Protein AF-A0ABD0YC63-F1 (afdb_monomer)

Radius of gyration: 23.42 Å; Cα contacts (8 Å, |Δi|>4): 142; chains: 1; bounding box: 57×39×60 Å

Mean predicted aligned error: 8.05 Å

Structure (mmCIF, N/CA/C/O backbone):
data_AF-A0ABD0YC63-F1
#
_entry.id   AF-A0ABD0YC63-F1
#
loop_
_atom_site.group_PDB
_atom_site.id
_atom_site.type_symbol
_atom_site.label_atom_id
_atom_site.label_alt_id
_atom_site.label_comp_id
_atom_site.label_asym_id
_atom_site.label_entity_id
_atom_site.label_seq_id
_atom_site.pdbx_PDB_ins_code
_atom_site.Cartn_x
_atom_site.Cartn_y
_atom_site.Cartn_z
_atom_site.occupancy
_atom_site.B_iso_or_equiv
_atom_site.auth_seq_id
_atom_site.auth_comp_id
_atom_site.auth_asym_id
_atom_site.auth_atom_id
_atom_site.pdbx_PDB_model_num
ATOM 1 N N . MET A 1 1 ? -12.819 -26.876 -9.542 1.00 35.75 1 MET A N 1
ATOM 2 C CA . MET A 1 1 ? -12.841 -25.865 -8.466 1.00 35.75 1 MET A CA 1
ATOM 3 C C . MET A 1 1 ? -11.499 -25.170 -8.481 1.00 35.75 1 MET A C 1
ATOM 5 O O . MET A 1 1 ? -10.547 -25.663 -7.890 1.00 35.75 1 MET A O 1
ATOM 9 N N . ASP A 1 2 ? -11.393 -24.104 -9.267 1.00 43.38 2 ASP A N 1
ATOM 10 C CA . ASP A 1 2 ? -10.145 -23.365 -9.405 1.00 43.38 2 ASP A CA 1
ATOM 11 C C . ASP A 1 2 ? -9.814 -22.667 -8.087 1.00 43.38 2 ASP A C 1
ATOM 13 O O . ASP A 1 2 ? -10.668 -22.008 -7.494 1.00 43.38 2 ASP A O 1
ATOM 17 N N . LYS A 1 3 ? -8.572 -22.820 -7.612 1.00 47.88 3 LYS A N 1
ATOM 18 C CA . LYS A 1 3 ? -8.015 -22.045 -6.495 1.00 47.88 3 LYS A CA 1
ATOM 19 C C . LYS A 1 3 ? -7.887 -20.575 -6.912 1.00 47.88 3 LYS A C 1
ATOM 21 O O . LYS A 1 3 ? -6.784 -20.057 -7.075 1.00 47.88 3 LYS A O 1
ATOM 26 N N . SER A 1 4 ? -9.005 -19.874 -7.069 1.00 56.88 4 SER A N 1
ATOM 27 C CA . SER A 1 4 ? -9.025 -18.425 -6.932 1.00 56.88 4 SER A CA 1
ATOM 28 C C . SER A 1 4 ? -8.737 -18.133 -5.461 1.00 56.88 4 SER A C 1
ATOM 30 O O . SER A 1 4 ? -9.646 -18.064 -4.634 1.00 56.88 4 SER A O 1
ATOM 32 N N . ASN A 1 5 ? -7.456 -18.052 -5.102 1.00 74.31 5 ASN A N 1
ATOM 33 C CA . ASN A 1 5 ? -7.052 -17.617 -3.774 1.00 74.31 5 ASN A CA 1
ATOM 34 C C 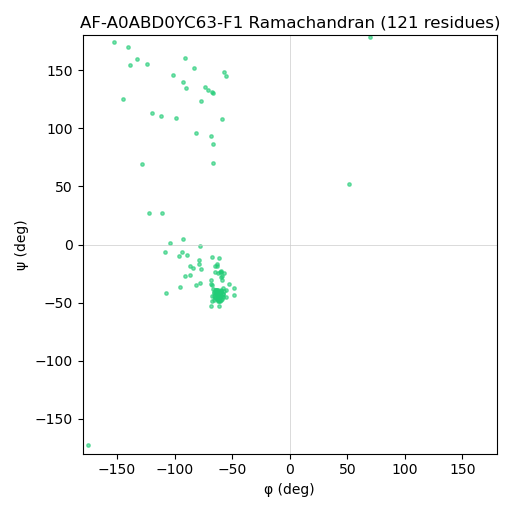. ASN A 1 5 ? -7.621 -16.207 -3.586 1.00 74.31 5 ASN A C 1
ATOM 36 O O . ASN A 1 5 ? -7.151 -15.265 -4.223 1.00 74.31 5 ASN A O 1
ATOM 40 N N . SER A 1 6 ? -8.644 -16.067 -2.744 1.00 85.81 6 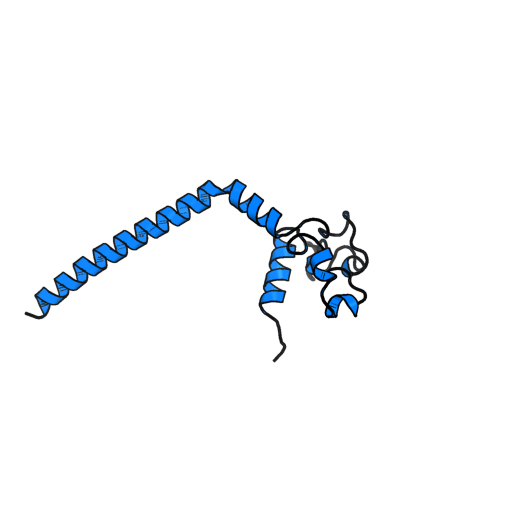SER A N 1
ATOM 41 C CA . SER A 1 6 ? -9.319 -14.794 -2.447 1.00 85.81 6 SER A CA 1
ATOM 42 C C . SER A 1 6 ? -8.319 -13.684 -2.118 1.00 85.81 6 SER A C 1
ATOM 44 O O . SER A 1 6 ? -8.464 -12.555 -2.583 1.00 85.81 6 SER A O 1
ATOM 46 N N . ALA A 1 7 ? -7.241 -14.041 -1.418 1.00 86.62 7 ALA A N 1
ATOM 47 C CA . ALA A 1 7 ? -6.107 -13.170 -1.144 1.00 86.62 7 ALA A CA 1
ATOM 48 C C . ALA A 1 7 ? -5.472 -12.586 -2.419 1.00 86.62 7 ALA A C 1
ATOM 50 O O . ALA A 1 7 ? -5.219 -11.389 -2.480 1.00 86.62 7 ALA A O 1
ATOM 51 N N . THR A 1 8 ? -5.243 -13.390 -3.460 1.00 88.38 8 THR A N 1
ATOM 52 C CA . THR A 1 8 ? -4.680 -12.919 -4.737 1.00 88.38 8 THR A CA 1
ATOM 53 C C . THR A 1 8 ? -5.635 -11.961 -5.444 1.00 88.38 8 THR A C 1
ATOM 55 O O . THR A 1 8 ? -5.198 -10.930 -5.949 1.00 88.38 8 THR A O 1
ATOM 58 N N . SER A 1 9 ? -6.937 -12.260 -5.446 1.00 90.19 9 SER A N 1
ATOM 59 C CA . SER A 1 9 ? -7.953 -11.364 -6.015 1.00 90.19 9 SER A CA 1
ATOM 60 C C . SER A 1 9 ? -7.999 -10.024 -5.280 1.00 90.19 9 SER A C 1
ATOM 62 O O . SER A 1 9 ? -8.021 -8.974 -5.920 1.00 90.19 9 SER A O 1
ATOM 64 N N . MET A 1 10 ? -7.945 -10.055 -3.947 1.00 91.75 10 MET A N 1
ATOM 65 C CA . MET A 1 10 ? -7.909 -8.859 -3.107 1.00 91.75 10 MET A CA 1
ATOM 66 C C . MET A 1 10 ? -6.652 -8.025 -3.367 1.00 91.75 10 MET A C 1
ATOM 68 O O . MET A 1 10 ? -6.752 -6.822 -3.590 1.00 91.75 10 MET A O 1
ATOM 72 N N . TRP A 1 11 ? -5.477 -8.655 -3.416 1.00 92.62 11 TRP A N 1
ATOM 73 C CA . TRP A 1 11 ? -4.225 -7.971 -3.742 1.00 92.62 11 TRP A CA 1
ATOM 74 C C . TRP A 1 11 ? -4.254 -7.346 -5.138 1.00 92.62 11 TRP A C 1
ATOM 76 O O . TRP A 1 11 ? -3.869 -6.189 -5.298 1.00 92.62 11 TRP A O 1
ATOM 86 N N . ASN A 1 12 ? -4.765 -8.066 -6.141 1.00 92.81 12 ASN A N 1
ATOM 87 C CA . ASN A 1 12 ? -4.936 -7.531 -7.492 1.00 92.81 12 ASN A CA 1
ATOM 88 C C . ASN A 1 12 ? -5.864 -6.314 -7.517 1.00 92.81 12 ASN A C 1
ATOM 90 O O . ASN A 1 12 ? -5.599 -5.357 -8.240 1.00 92.81 12 ASN A O 1
ATOM 94 N N . TYR A 1 13 ? -6.947 -6.347 -6.741 1.00 91.81 13 TYR A N 1
ATOM 95 C CA . TYR A 1 13 ? -7.860 -5.219 -6.618 1.00 91.81 13 TYR A CA 1
ATOM 96 C C . TYR A 1 13 ? -7.188 -4.014 -5.950 1.00 91.81 13 TYR A C 1
ATOM 98 O O . TYR A 1 13 ? -7.257 -2.913 -6.488 1.00 91.81 13 TYR A O 1
ATOM 106 N N . LEU A 1 14 ? -6.495 -4.220 -4.826 1.00 93.38 14 LEU A N 1
ATOM 107 C CA . LEU A 1 14 ? -5.807 -3.153 -4.096 1.00 93.38 14 LEU A CA 1
ATOM 108 C C . LEU A 1 14 ? -4.740 -2.469 -4.954 1.00 93.38 14 LEU A C 1
ATOM 110 O O . LEU A 1 14 ? -4.751 -1.247 -5.061 1.00 93.38 14 LEU A O 1
ATOM 114 N N . MET A 1 15 ? -3.873 -3.243 -5.613 1.00 95.06 15 MET A N 1
ATOM 115 C CA . MET A 1 15 ?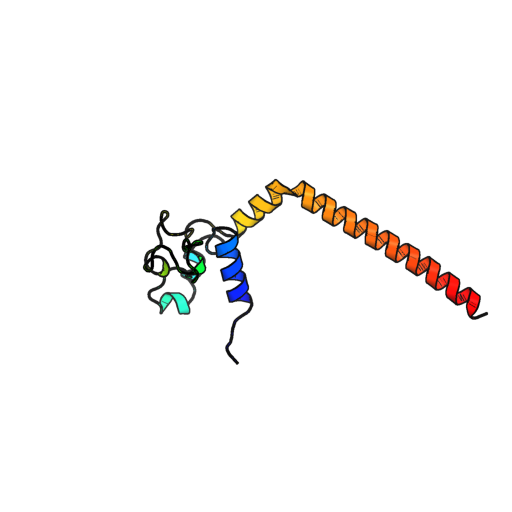 -2.811 -2.705 -6.473 1.00 95.06 15 MET A CA 1
ATOM 116 C C . MET A 1 15 ? -3.370 -1.833 -7.603 1.00 95.06 15 MET A C 1
ATOM 118 O O . MET A 1 15 ? -2.870 -0.733 -7.835 1.00 95.06 15 MET A O 1
ATOM 122 N N . LYS A 1 16 ? -4.465 -2.273 -8.239 1.00 92.06 16 LYS A N 1
ATOM 123 C CA . LYS A 1 16 ? -5.163 -1.490 -9.269 1.00 92.06 16 LYS A CA 1
ATOM 124 C C . LYS A 1 16 ? -5.821 -0.239 -8.694 1.00 92.06 16 LYS A C 1
ATOM 126 O O . LYS A 1 16 ? -5.665 0.845 -9.240 1.00 92.06 16 LYS A O 1
ATOM 131 N N . LYS A 1 17 ? -6.571 -0.383 -7.599 1.00 91.88 17 LYS A N 1
ATOM 132 C CA . LYS A 1 17 ? -7.385 0.702 -7.034 1.00 91.88 17 LYS A CA 1
ATOM 133 C C . LYS A 1 17 ? -6.535 1.821 -6.440 1.00 91.88 17 LYS A C 1
ATOM 135 O O . LYS A 1 17 ? -6.938 2.979 -6.488 1.00 91.88 17 LYS A O 1
ATOM 140 N N . MET A 1 18 ? -5.396 1.457 -5.866 1.00 93.31 18 MET A N 1
ATOM 141 C CA . MET A 1 18 ? -4.521 2.357 -5.121 1.00 93.31 18 MET A CA 1
ATOM 142 C C . MET A 1 18 ? -3.279 2.752 -5.927 1.00 93.31 18 MET A C 1
ATOM 144 O O . MET A 1 18 ? -2.442 3.482 -5.407 1.00 93.31 18 MET A O 1
ATOM 148 N N . SER A 1 19 ? -3.145 2.288 -7.177 1.00 94.88 19 SER A N 1
ATOM 149 C CA . SER A 1 19 ? -2.004 2.598 -8.049 1.00 94.88 19 SER A CA 1
ATOM 150 C C . SER A 1 19 ? -0.657 2.326 -7.365 1.00 94.88 19 SER A C 1
ATOM 152 O O . SER A 1 19 ? 0.215 3.191 -7.271 1.00 94.88 19 SER A O 1
ATOM 154 N N . CYS A 1 20 ? -0.516 1.113 -6.836 1.00 97.19 20 CYS A N 1
ATOM 155 C CA . CYS A 1 20 ? 0.628 0.655 -6.050 1.00 97.19 20 CYS A CA 1
ATOM 156 C C . CYS A 1 20 ? 0.988 -0.794 -6.418 1.00 97.19 20 CYS A C 1
ATOM 158 O O . CYS A 1 20 ? 0.242 -1.473 -7.123 1.00 97.19 20 CYS A O 1
ATOM 160 N N . CYS A 1 21 ? 2.131 -1.287 -5.948 1.00 97.00 21 CYS A N 1
ATOM 161 C CA . CYS A 1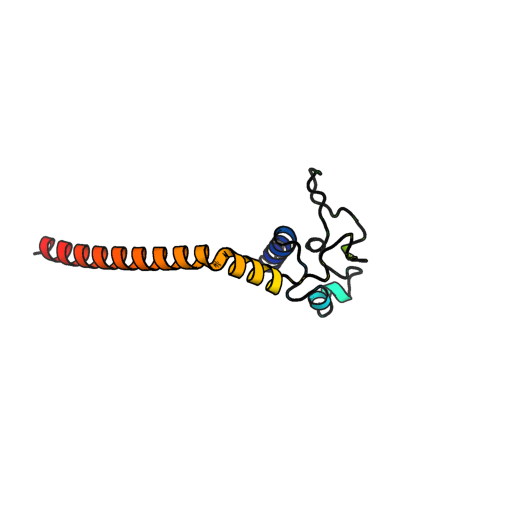 21 ? 2.628 -2.625 -6.225 1.00 97.00 21 CYS A CA 1
ATOM 162 C C . CYS A 1 21 ? 3.367 -3.209 -5.020 1.00 97.00 21 CYS A C 1
ATOM 164 O O . CYS A 1 21 ? 4.332 -2.623 -4.529 1.00 97.00 21 CYS A O 1
ATOM 166 N N . GLY A 1 22 ? 2.945 -4.396 -4.582 1.00 95.69 22 GLY A N 1
ATOM 167 C CA . GLY A 1 22 ? 3.497 -5.037 -3.387 1.00 95.69 22 GLY A CA 1
ATOM 168 C C . GLY A 1 22 ? 3.105 -4.316 -2.094 1.00 95.69 22 GLY A C 1
ATOM 169 O O . GLY A 1 22 ? 2.405 -3.303 -2.097 1.00 95.69 22 GLY A O 1
ATOM 170 N N . VAL A 1 23 ? 3.546 -4.853 -0.962 1.00 95.56 23 VAL A N 1
ATOM 171 C CA . VAL A 1 23 ? 3.365 -4.222 0.350 1.00 95.56 23 VAL A CA 1
ATOM 172 C C . VAL A 1 23 ? 4.222 -2.958 0.420 1.00 95.56 23 VAL A C 1
ATOM 174 O O . VAL A 1 23 ? 3.705 -1.872 0.689 1.00 95.56 23 VAL A O 1
ATOM 177 N N . ASN A 1 24 ? 5.512 -3.102 0.118 1.00 96.19 24 ASN A N 1
ATOM 178 C CA . ASN A 1 24 ? 6.523 -2.054 0.146 1.00 96.19 24 ASN A CA 1
ATOM 179 C C . ASN A 1 24 ? 6.951 -1.633 -1.261 1.00 96.19 24 ASN A C 1
ATOM 181 O O . ASN A 1 24 ? 7.135 -0.442 -1.497 1.00 96.19 24 ASN A O 1
ATOM 185 N N . ASN A 1 25 ? 7.135 -2.595 -2.172 1.00 96.31 25 ASN A N 1
ATOM 186 C CA . ASN A 1 25 ? 7.391 -2.396 -3.604 1.00 96.31 25 ASN A CA 1
ATOM 187 C C . ASN A 1 25 ? 7.430 -3.764 -4.328 1.00 96.31 25 ASN A C 1
ATOM 189 O O . ASN A 1 25 ? 7.194 -4.817 -3.737 1.00 96.31 25 ASN A O 1
ATOM 193 N N . TYR A 1 26 ? 7.809 -3.774 -5.608 1.00 94.94 26 TYR A N 1
ATOM 194 C CA . TYR A 1 26 ? 7.915 -4.988 -6.422 1.00 94.94 26 TYR A CA 1
ATOM 195 C C . TYR A 1 26 ? 8.842 -6.088 -5.885 1.00 94.94 26 TYR A C 1
ATOM 197 O O . TYR A 1 26 ? 8.665 -7.254 -6.240 1.00 94.94 26 TYR A O 1
ATOM 205 N N . THR A 1 27 ? 9.837 -5.755 -5.056 1.00 94.88 27 THR A N 1
ATOM 206 C CA . THR A 1 27 ? 10.777 -6.750 -4.519 1.00 94.88 27 THR A CA 1
ATOM 207 C C . THR A 1 27 ? 10.083 -7.753 -3.602 1.00 94.88 27 THR A C 1
ATOM 209 O O . THR A 1 27 ? 10.569 -8.876 -3.473 1.00 94.88 27 THR A O 1
ATOM 212 N N . ASP A 1 28 ? 8.891 -7.434 -3.090 1.00 93.94 28 ASP A N 1
ATOM 213 C CA . ASP A 1 28 ? 8.053 -8.366 -2.332 1.00 93.94 28 ASP A CA 1
ATOM 214 C C . ASP A 1 28 ? 7.662 -9.613 -3.150 1.00 93.94 28 ASP A C 1
ATOM 216 O O . ASP A 1 28 ? 7.378 -10.667 -2.584 1.00 93.94 28 ASP A O 1
ATOM 220 N N . PHE A 1 29 ? 7.678 -9.537 -4.486 1.00 92.56 29 PHE A N 1
ATOM 221 C CA . PHE A 1 29 ? 7.416 -10.692 -5.353 1.00 92.56 29 PHE A CA 1
ATOM 222 C C . PHE A 1 29 ? 8.670 -11.519 -5.647 1.00 92.56 29 PHE A C 1
ATOM 224 O O . PHE A 1 29 ? 8.554 -12.693 -5.993 1.00 92.56 29 PHE A O 1
ATOM 231 N N . SER A 1 30 ? 9.868 -10.959 -5.451 1.00 87.19 30 SER A N 1
ATOM 232 C CA . SER A 1 30 ? 11.138 -11.634 -5.755 1.00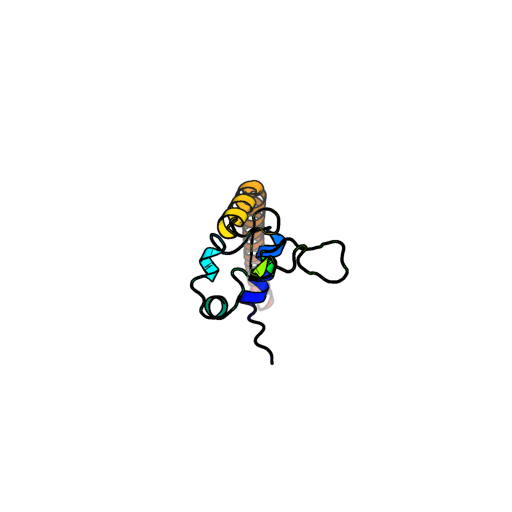 87.19 30 SER A CA 1
ATOM 233 C C . SER A 1 30 ? 11.397 -12.870 -4.888 1.00 87.19 30 SER A C 1
ATOM 235 O O . SER A 1 30 ? 12.119 -13.775 -5.300 1.00 87.19 30 SER A O 1
ATOM 237 N N . ILE A 1 31 ? 10.786 -12.939 -3.702 1.00 85.44 31 ILE A N 1
ATOM 238 C CA . ILE A 1 31 ? 10.891 -14.089 -2.797 1.00 85.44 31 ILE A CA 1
ATOM 239 C C . ILE A 1 31 ? 10.013 -15.268 -3.235 1.00 85.44 31 ILE A C 1
ATOM 241 O O . ILE A 1 31 ? 10.286 -16.403 -2.850 1.00 85.44 31 ILE A O 1
ATOM 245 N N . SER A 1 32 ? 8.988 -15.023 -4.053 1.00 85.50 32 SER A N 1
ATOM 246 C CA . SER A 1 32 ? 8.019 -16.037 -4.459 1.00 85.50 32 SER A CA 1
ATOM 247 C C . SER A 1 32 ? 8.594 -16.964 -5.528 1.00 85.50 32 SER A C 1
ATOM 249 O O . SER A 1 32 ? 8.967 -16.509 -6.607 1.00 85.50 32 SER A O 1
ATOM 251 N N . GLU A 1 33 ? 8.593 -18.275 -5.273 1.00 85.81 33 GLU A N 1
ATOM 252 C CA . GLU A 1 33 ? 9.015 -19.291 -6.254 1.00 85.81 33 GLU A CA 1
ATOM 253 C C . GLU A 1 33 ? 8.240 -19.179 -7.569 1.00 85.81 33 GLU A C 1
ATOM 255 O O . GLU A 1 33 ? 8.839 -19.203 -8.637 1.00 85.81 33 GLU A O 1
ATOM 260 N N . LYS A 1 34 ? 6.932 -18.900 -7.501 1.00 85.50 34 LYS A N 1
ATOM 261 C CA . LYS A 1 34 ? 6.096 -18.694 -8.693 1.00 85.50 34 LYS A CA 1
ATOM 262 C C . LYS A 1 34 ? 6.595 -17.569 -9.592 1.00 85.50 34 LYS A C 1
ATOM 264 O O . LYS A 1 34 ? 6.482 -17.676 -10.806 1.00 85.50 34 LYS A O 1
ATOM 269 N N . PHE A 1 35 ? 7.106 -16.486 -9.007 1.00 87.06 35 PHE A N 1
ATOM 270 C CA . PHE A 1 35 ? 7.645 -15.371 -9.781 1.00 87.06 35 PHE A CA 1
ATOM 271 C C . PHE A 1 35 ? 9.073 -15.650 -10.246 1.00 87.06 35 PHE A C 1
ATOM 273 O O . PHE A 1 35 ? 9.395 -15.293 -11.373 1.00 87.06 35 PHE A O 1
ATOM 280 N N . LYS A 1 36 ? 9.883 -16.358 -9.445 1.00 84.94 36 LYS A N 1
ATOM 281 C CA . LYS A 1 36 ? 11.231 -16.813 -9.835 1.00 84.94 36 LYS A CA 1
ATOM 282 C C . LYS A 1 36 ? 11.215 -17.773 -11.028 1.00 84.94 36 LYS A C 1
ATOM 284 O O . LYS A 1 36 ? 12.088 -17.686 -11.881 1.00 84.94 36 LYS A O 1
ATOM 289 N N . GLU A 1 37 ? 10.237 -18.674 -11.083 1.00 87.44 37 GLU A N 1
ATOM 290 C CA . GLU A 1 37 ? 10.042 -19.617 -12.194 1.00 87.44 37 GLU A CA 1
ATOM 291 C C . GLU A 1 37 ? 9.365 -18.965 -13.410 1.00 87.44 37 GLU A C 1
ATOM 293 O O . GLU A 1 37 ? 9.408 -19.497 -14.520 1.00 87.44 37 GLU A O 1
ATOM 298 N N . SER A 1 38 ? 8.739 -17.801 -13.221 1.00 86.50 38 SER A N 1
ATOM 299 C CA . SER A 1 38 ? 8.110 -17.042 -14.297 1.00 86.50 38 SER A CA 1
ATOM 300 C C . SER A 1 38 ? 9.077 -16.040 -14.934 1.00 86.50 38 SER A C 1
ATOM 302 O O . SER A 1 38 ? 10.038 -15.586 -14.325 1.00 86.50 38 SER A O 1
ATOM 304 N N . SER A 1 39 ? 8.763 -15.590 -16.151 1.00 87.50 39 SER A N 1
ATOM 305 C CA . SER A 1 39 ? 9.430 -14.419 -16.749 1.00 87.50 39 SER A CA 1
ATOM 306 C C . SER A 1 39 ? 8.913 -13.079 -16.203 1.00 87.50 39 SER A C 1
ATOM 308 O O . SER A 1 39 ? 9.378 -12.024 -16.632 1.00 87.50 39 SER A O 1
ATOM 310 N N . GLN A 1 40 ? 7.931 -13.096 -15.297 1.00 91.88 40 GLN A N 1
ATOM 311 C CA . GLN A 1 40 ? 7.314 -11.900 -14.734 1.00 91.88 40 GLN A CA 1
ATOM 312 C C . GLN A 1 40 ? 8.060 -11.461 -13.471 1.00 91.88 40 GLN A C 1
ATOM 314 O O . GLN A 1 40 ? 8.356 -12.262 -12.592 1.00 91.88 40 GLN A O 1
ATOM 319 N N . LYS A 1 41 ? 8.328 -10.162 -13.362 1.00 92.94 41 LYS A N 1
ATOM 320 C CA . LYS A 1 41 ? 8.874 -9.519 -12.160 1.00 92.94 41 LYS A CA 1
ATOM 321 C C . LYS A 1 41 ? 7.781 -9.009 -11.229 1.00 92.94 41 LYS A C 1
ATOM 323 O O . LYS A 1 41 ? 8.014 -8.885 -10.032 1.00 92.94 41 LYS A O 1
ATOM 328 N N . VAL A 1 42 ? 6.609 -8.691 -11.779 1.00 94.38 42 VAL A N 1
ATOM 329 C CA . VAL A 1 42 ? 5.453 -8.188 -11.030 1.00 94.38 42 VAL A CA 1
ATOM 330 C C . VAL A 1 42 ? 4.153 -8.816 -11.523 1.00 94.38 42 VAL A C 1
ATOM 332 O O . VAL A 1 42 ? 4.056 -9.198 -12.693 1.00 94.38 42 VAL A O 1
ATOM 335 N N . PRO A 1 43 ? 3.116 -8.889 -10.672 1.00 93.50 43 PRO A N 1
ATOM 336 C CA . PRO A 1 43 ? 1.767 -9.183 -11.121 1.00 93.50 43 PRO A CA 1
ATOM 337 C C . PRO A 1 43 ? 1.300 -8.168 -12.163 1.00 93.50 43 PRO A C 1
ATOM 339 O O . PRO A 1 43 ? 1.589 -6.975 -12.073 1.00 93.50 43 PRO A O 1
ATOM 342 N N . VAL A 1 44 ? 0.452 -8.627 -13.082 1.00 93.00 44 VAL A N 1
ATOM 343 C CA . VAL A 1 44 ? -0.208 -7.777 -14.086 1.00 93.00 44 VAL A CA 1
ATOM 344 C C . VAL A 1 44 ? -0.933 -6.591 -13.433 1.00 93.00 44 VAL A C 1
ATOM 346 O O . VAL A 1 44 ? -0.938 -5.500 -13.983 1.00 93.00 44 VAL A O 1
ATOM 349 N N . ALA A 1 45 ? -1.482 -6.770 -12.228 1.00 92.94 45 ALA A N 1
ATOM 350 C CA . ALA A 1 45 ? -2.168 -5.726 -11.468 1.00 92.94 45 ALA A CA 1
ATOM 351 C C . ALA A 1 45 ? -1.291 -4.525 -11.052 1.00 92.94 45 ALA A C 1
ATOM 353 O O . ALA A 1 45 ? -1.851 -3.486 -10.724 1.00 92.94 45 ALA A O 1
ATOM 354 N N . CYS A 1 46 ? 0.042 -4.640 -11.084 1.00 95.38 46 CYS A N 1
ATOM 355 C CA . CYS A 1 46 ? 0.955 -3.517 -10.840 1.00 95.38 46 CYS A CA 1
ATOM 356 C C . CYS A 1 46 ? 1.121 -2.583 -12.052 1.00 95.38 46 CYS A C 1
ATOM 358 O O . CYS A 1 46 ? 1.713 -1.507 -11.933 1.00 95.38 46 CYS A O 1
ATOM 360 N N . CYS A 1 47 ? 0.666 -3.012 -13.230 1.00 95.75 47 CYS A N 1
ATOM 361 C CA . CYS A 1 47 ? 0.785 -2.267 -14.476 1.00 95.75 47 CYS A CA 1
ATOM 362 C C . CYS A 1 47 ? -0.332 -1.235 -14.623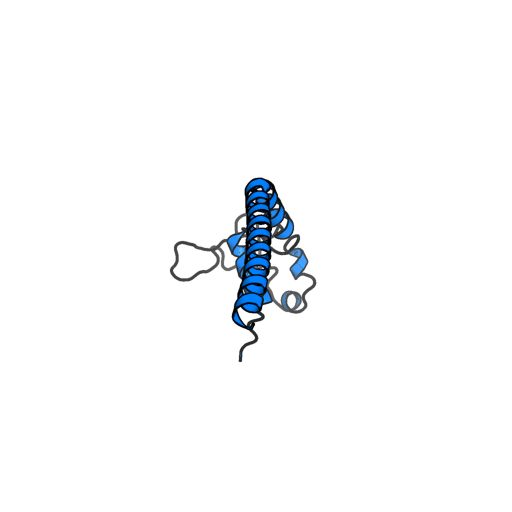 1.00 95.75 47 CYS A C 1
ATOM 364 O O . CYS A 1 47 ? -1.448 -1.438 -14.144 1.00 95.75 47 CYS A O 1
ATOM 366 N N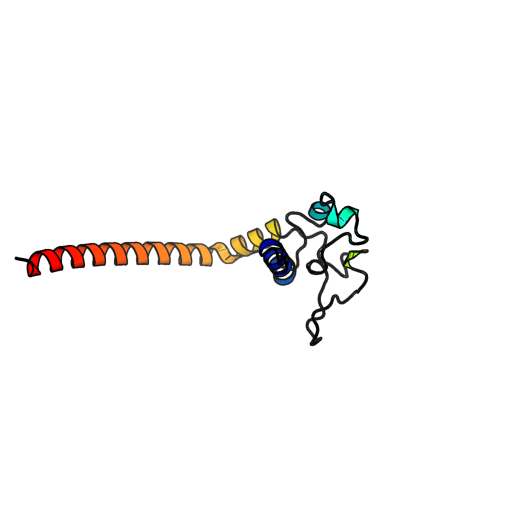 . LYS A 1 48 ? -0.051 -0.147 -15.343 1.00 94.38 48 LYS A N 1
ATOM 367 C CA . LYS A 1 48 ? -1.080 0.819 -15.739 1.00 94.38 48 LYS A CA 1
ATOM 368 C C . LYS A 1 48 ? -2.042 0.151 -16.720 1.00 94.38 48 LYS A C 1
ATOM 370 O O . LYS A 1 48 ? -1.602 -0.481 -17.683 1.00 94.38 48 LYS A O 1
ATOM 375 N N . MET A 1 49 ? -3.338 0.275 -16.457 1.00 87.75 49 MET A N 1
ATOM 376 C CA . MET A 1 49 ? -4.407 -0.399 -17.197 1.00 87.75 49 MET A CA 1
ATOM 377 C C . MET A 1 49 ? -5.080 0.547 -18.180 1.00 87.75 49 MET A C 1
ATOM 379 O O . MET A 1 49 ? -5.193 1.745 -17.924 1.00 87.75 49 MET A O 1
ATOM 383 N N . ASN A 1 50 ? -5.513 0.010 -19.322 1.00 79.75 50 ASN A N 1
ATOM 384 C CA . ASN A 1 50 ? -6.264 0.786 -20.296 1.00 79.75 50 ASN A CA 1
ATOM 385 C C . ASN A 1 50 ? -7.733 0.838 -19.862 1.00 79.75 50 ASN A C 1
ATOM 387 O O . ASN A 1 50 ? -8.503 -0.078 -20.144 1.00 79.75 50 ASN A O 1
ATOM 391 N N . GLU A 1 51 ? -8.104 1.919 -19.179 1.00 70.88 51 GLU A N 1
ATOM 392 C CA . GLU A 1 51 ? -9.461 2.161 -18.664 1.00 70.88 51 GLU A CA 1
ATOM 393 C C . GLU A 1 51 ? -10.502 2.394 -19.780 1.00 70.88 51 GLU A C 1
ATOM 395 O O . GLU A 1 51 ? -11.701 2.428 -19.520 1.00 70.88 51 GLU A O 1
ATOM 400 N N . THR A 1 52 ? -10.066 2.574 -21.033 1.00 67.94 52 THR A N 1
ATOM 401 C CA . THR A 1 52 ? -10.937 2.870 -22.186 1.00 67.94 52 THR A CA 1
ATOM 402 C C . THR A 1 52 ? -11.303 1.619 -22.993 1.00 67.94 52 THR A C 1
ATOM 404 O O . THR A 1 52 ? -12.161 1.677 -23.871 1.00 67.94 52 THR A O 1
ATOM 407 N N . SER A 1 53 ? -10.666 0.477 -22.719 1.00 57.50 53 SER A N 1
ATOM 408 C CA . SER A 1 53 ? -10.925 -0.775 -23.434 1.00 57.50 53 SER A CA 1
ATOM 409 C C . SER A 1 53 ? -11.991 -1.615 -22.717 1.00 57.50 53 SER A C 1
ATOM 411 O O . SER A 1 53 ? -11.922 -1.762 -21.496 1.00 57.50 53 SER A O 1
ATOM 413 N N . PRO A 1 54 ? -12.921 -2.272 -23.443 1.00 55.47 54 PRO A N 1
ATOM 414 C CA . PRO A 1 54 ? -13.848 -3.250 -22.859 1.00 55.47 54 PRO A CA 1
ATOM 415 C C . PRO A 1 54 ? -13.134 -4.459 -22.234 1.00 55.47 54 PRO A C 1
ATOM 417 O O . PRO A 1 54 ? -13.746 -5.252 -21.522 1.00 55.47 54 PRO A O 1
ATOM 420 N N . SER A 1 55 ? -11.834 -4.611 -22.490 1.00 61.31 55 SER A N 1
ATOM 421 C CA . SER A 1 55 ? -10.997 -5.645 -21.911 1.00 61.31 55 SER A CA 1
ATOM 422 C C . SER A 1 55 ? -9.858 -5.019 -21.096 1.00 61.31 55 SER A C 1
ATOM 424 O O . SER A 1 55 ? -8.974 -4.356 -21.641 1.00 61.31 55 SER A O 1
ATOM 426 N N . VAL A 1 56 ? -9.897 -5.223 -19.773 1.00 67.50 56 VAL A N 1
ATOM 427 C CA . VAL A 1 56 ? -8.928 -4.673 -18.809 1.00 67.50 56 VAL A CA 1
ATOM 428 C C . VAL A 1 56 ? -7.568 -5.340 -19.011 1.00 67.50 56 VAL A C 1
ATOM 430 O O . VAL A 1 56 ? -7.289 -6.400 -18.449 1.00 67.50 56 VAL A O 1
ATOM 433 N N . HIS A 1 57 ? -6.725 -4.707 -19.820 1.00 80.56 57 HIS A N 1
ATOM 434 C CA . HIS A 1 57 ? -5.360 -5.134 -20.102 1.00 80.56 57 HIS A CA 1
ATOM 435 C C . HIS A 1 57 ? -4.367 -4.012 -19.770 1.00 80.56 57 HIS A C 1
ATOM 437 O O . HIS A 1 57 ? -4.742 -2.833 -19.781 1.00 80.56 57 HIS A O 1
ATOM 443 N N . PRO A 1 58 ? -3.098 -4.355 -19.489 1.00 85.75 58 PRO A N 1
ATOM 444 C CA . PRO A 1 58 ? -2.032 -3.367 -19.366 1.00 85.75 58 PRO A CA 1
ATOM 445 C C . PRO A 1 58 ? -1.913 -2.499 -20.623 1.00 85.75 58 PRO A C 1
ATOM 447 O O . PRO A 1 58 ? -2.068 -3.011 -21.731 1.00 85.75 58 PRO A O 1
ATOM 450 N N . LEU A 1 59 ? -1.570 -1.216 -20.463 1.00 88.19 59 LEU A N 1
ATOM 451 C CA . LEU A 1 59 ? -1.186 -0.354 -21.595 1.00 88.19 59 LEU A CA 1
ATOM 452 C C . LEU A 1 59 ? 0.035 -0.918 -22.326 1.00 88.19 59 LEU A C 1
ATOM 454 O O . LEU A 1 59 ? 0.114 -0.858 -23.548 1.00 88.19 59 LEU A O 1
ATOM 458 N N . ASP A 1 60 ? 0.982 -1.444 -21.553 1.00 92.56 60 ASP A N 1
ATOM 459 C CA . ASP A 1 60 ? 2.205 -2.066 -22.038 1.00 92.56 60 ASP A CA 1
ATOM 460 C C . ASP A 1 60 ? 2.155 -3.576 -21.741 1.00 92.56 60 ASP A C 1
ATOM 462 O O . ASP A 1 60 ? 2.241 -3.969 -20.570 1.00 92.56 60 ASP A O 1
ATOM 466 N N . PRO A 1 61 ? 2.023 -4.436 -22.768 1.00 91.00 61 PRO A N 1
ATOM 467 C CA . PRO A 1 61 ? 1.996 -5.886 -22.596 1.00 91.00 61 PRO A CA 1
ATOM 468 C C . PRO A 1 61 ? 3.265 -6.467 -21.956 1.00 91.00 61 PRO A C 1
ATOM 470 O O . PRO A 1 61 ? 3.203 -7.551 -21.372 1.00 91.00 61 PRO A O 1
ATOM 473 N N . ASP A 1 62 ? 4.408 -5.778 -22.055 1.00 94.62 62 ASP A N 1
ATOM 474 C CA . ASP A 1 62 ? 5.681 -6.231 -21.487 1.00 94.62 62 ASP A CA 1
ATOM 475 C C . ASP A 1 62 ? 5.890 -5.769 -20.036 1.00 94.62 62 ASP A C 1
ATOM 477 O O . ASP A 1 62 ? 6.780 -6.266 -19.346 1.00 94.62 62 ASP A O 1
ATOM 481 N N . CYS A 1 63 ? 5.027 -4.892 -19.512 1.00 95.38 63 CYS A N 1
ATOM 482 C CA . CYS A 1 63 ? 5.129 -4.376 -18.145 1.00 95.38 63 CYS A CA 1
ATOM 483 C C . CYS A 1 63 ? 5.332 -5.456 -17.057 1.00 95.38 63 CYS A C 1
ATOM 485 O O . CYS A 1 63 ? 6.197 -5.265 -16.200 1.00 95.38 63 CYS A O 1
ATOM 487 N N . PRO A 1 64 ? 4.631 -6.611 -17.061 1.00 94.12 64 PRO A N 1
ATOM 488 C CA . PRO A 1 64 ? 4.842 -7.635 -16.038 1.00 94.12 64 PRO A CA 1
ATOM 489 C C . PRO A 1 64 ? 6.277 -8.174 -15.994 1.00 94.12 64 PRO A C 1
ATOM 491 O O . PRO A 1 64 ? 6.733 -8.605 -14.939 1.00 94.12 64 PRO A O 1
ATOM 494 N N . ARG A 1 65 ? 6.997 -8.162 -17.123 1.00 94.88 65 ARG A N 1
ATOM 495 C CA . ARG A 1 65 ? 8.388 -8.637 -17.244 1.00 94.88 65 ARG A CA 1
ATOM 496 C C . ARG A 1 65 ? 9.395 -7.497 -17.100 1.00 94.88 65 ARG A C 1
ATOM 498 O O . ARG A 1 65 ? 10.455 -7.672 -16.496 1.00 94.88 65 ARG A O 1
ATOM 505 N N . ASN A 1 66 ? 9.042 -6.326 -17.621 1.00 95.25 66 ASN A N 1
ATOM 506 C CA . ASN A 1 66 ? 9.866 -5.129 -17.653 1.00 95.25 66 ASN A CA 1
ATOM 507 C C . ASN A 1 66 ? 9.113 -3.912 -17.080 1.00 95.25 66 ASN A C 1
ATOM 509 O O . ASN A 1 66 ? 8.739 -2.996 -17.823 1.00 95.25 66 ASN A O 1
ATOM 513 N N . PRO A 1 67 ? 8.861 -3.895 -15.758 1.00 94.88 67 PRO A N 1
ATOM 514 C CA . PRO A 1 67 ? 8.175 -2.785 -15.122 1.00 94.88 67 PRO A CA 1
ATOM 515 C C . PRO A 1 67 ? 9.077 -1.550 -15.088 1.00 94.88 67 PRO A C 1
ATOM 517 O O . PRO A 1 67 ? 10.247 -1.620 -14.705 1.00 94.88 67 PRO A O 1
ATOM 520 N N . LYS A 1 68 ? 8.510 -0.413 -15.482 1.00 96.44 68 LYS A N 1
ATOM 521 C CA . LYS A 1 68 ? 9.145 0.904 -15.501 1.00 96.44 68 LYS A CA 1
ATOM 522 C C . LYS A 1 68 ? 8.218 1.948 -14.865 1.00 96.44 68 LYS A C 1
ATOM 524 O O . LYS A 1 68 ? 7.005 1.715 -14.794 1.00 96.44 68 LYS A O 1
ATOM 529 N N . PRO A 1 69 ? 8.732 3.106 -14.416 1.00 95.25 69 PRO A N 1
ATOM 530 C CA . PRO A 1 69 ? 7.896 4.158 -13.827 1.00 95.25 69 PRO A CA 1
ATOM 531 C C . PRO A 1 69 ? 6.796 4.671 -14.777 1.00 95.25 69 PRO A C 1
ATOM 533 O O . PRO A 1 69 ? 5.723 5.115 -14.357 1.00 95.25 69 PRO A O 1
ATOM 536 N N . GLU A 1 70 ? 7.032 4.584 -16.085 1.00 95.25 70 GLU A N 1
ATOM 537 C CA . GLU A 1 70 ? 6.114 5.085 -17.103 1.00 95.25 70 GLU A CA 1
ATOM 538 C C . GLU A 1 70 ? 4.934 4.132 -17.323 1.00 95.25 70 GLU A C 1
ATOM 540 O O . GLU A 1 70 ? 3.822 4.604 -17.558 1.00 95.25 70 GLU A O 1
ATOM 545 N N . ASN A 1 71 ? 5.135 2.817 -17.177 1.00 94.44 71 ASN A N 1
ATOM 546 C CA . ASN A 1 71 ? 4.134 1.787 -17.485 1.00 94.44 71 ASN A CA 1
ATOM 547 C C . ASN A 1 71 ? 3.531 1.094 -16.246 1.00 94.44 71 ASN A C 1
ATOM 549 O O . ASN A 1 71 ? 2.589 0.312 -16.381 1.00 94.44 71 ASN A O 1
ATOM 553 N N . SER A 1 72 ? 4.042 1.368 -15.041 1.00 96.19 72 SER A N 1
ATOM 554 C CA . SER A 1 72 ? 3.671 0.635 -13.826 1.00 96.19 72 SER A CA 1
ATOM 555 C C . SER A 1 72 ? 3.818 1.467 -12.551 1.00 96.19 72 SER A C 1
ATOM 557 O O . SER A 1 72 ? 4.352 2.575 -12.570 1.00 96.19 72 SER A O 1
ATOM 559 N N . TYR A 1 73 ? 3.376 0.894 -11.433 1.00 96.69 73 TYR A N 1
ATOM 560 C CA . TYR A 1 73 ? 3.541 1.439 -10.081 1.00 96.69 73 TYR A CA 1
ATOM 561 C C . TYR A 1 73 ? 4.510 0.601 -9.234 1.00 96.69 73 TYR A C 1
ATOM 563 O O . TYR A 1 73 ? 4.396 0.537 -8.014 1.00 96.69 73 TYR A O 1
ATOM 571 N N . TYR A 1 74 ? 5.459 -0.082 -9.880 1.00 96.56 74 TYR A N 1
ATOM 572 C CA . TYR A 1 74 ? 6.297 -1.120 -9.267 1.00 96.56 74 TYR A CA 1
ATOM 573 C C . TYR A 1 74 ? 7.166 -0.655 -8.079 1.00 96.56 74 TYR A C 1
ATOM 575 O O . TYR A 1 74 ? 7.530 -1.468 -7.235 1.00 96.56 74 TYR A O 1
ATOM 583 N N . LEU A 1 75 ? 7.483 0.639 -7.975 1.00 96.81 75 LEU A N 1
ATOM 584 C CA . LEU A 1 75 ? 8.241 1.208 -6.848 1.00 96.81 75 LEU A CA 1
ATOM 585 C C . LEU A 1 75 ? 7.355 1.770 -5.725 1.00 96.81 75 LEU A C 1
ATOM 587 O O . LEU A 1 75 ? 7.877 2.162 -4.684 1.00 96.81 75 LEU A O 1
ATOM 591 N N . THR A 1 76 ? 6.037 1.815 -5.917 1.00 97.38 76 THR A N 1
ATOM 592 C CA . THR A 1 76 ? 5.092 2.421 -4.973 1.00 97.38 76 THR A CA 1
ATOM 593 C C . THR A 1 76 ? 4.448 1.339 -4.112 1.00 97.38 76 THR A C 1
ATOM 595 O O . THR A 1 76 ? 3.613 0.590 -4.604 1.00 97.38 76 THR A O 1
ATOM 598 N N . GLY A 1 77 ? 4.792 1.256 -2.827 1.00 97.00 77 GLY A N 1
ATOM 599 C CA . GLY A 1 77 ? 4.222 0.262 -1.909 1.00 97.00 77 GLY A CA 1
ATOM 600 C C . GLY A 1 77 ? 2.784 0.548 -1.484 1.00 97.00 77 GLY A C 1
ATOM 601 O O . GLY A 1 77 ? 2.456 1.666 -1.085 1.00 97.00 77 GLY A O 1
ATOM 602 N N . CYS A 1 78 ? 1.931 -0.478 -1.496 1.00 97.38 78 CYS A N 1
ATOM 603 C CA . CYS A 1 78 ? 0.519 -0.338 -1.150 1.00 97.38 78 CYS A CA 1
ATOM 604 C C . CYS A 1 78 ? 0.266 -0.024 0.324 1.00 97.38 78 CYS A C 1
ATOM 606 O O . CYS A 1 78 ? -0.715 0.652 0.627 1.00 97.38 78 CYS A O 1
ATOM 608 N N . TYR A 1 79 ? 1.126 -0.483 1.237 1.00 95.94 79 TYR A N 1
ATOM 609 C CA . TYR A 1 79 ? 0.957 -0.204 2.663 1.00 95.94 79 TYR A CA 1
ATOM 610 C C . TYR A 1 79 ? 1.025 1.299 2.931 1.00 95.94 79 TYR A C 1
ATOM 612 O O . TYR A 1 79 ? 0.082 1.871 3.472 1.00 95.94 79 TYR A O 1
ATOM 620 N N . LYS A 1 80 ? 2.096 1.947 2.455 1.00 95.62 80 LYS A N 1
ATOM 621 C CA . LYS A 1 80 ? 2.289 3.389 2.614 1.00 95.62 80 LYS A CA 1
ATOM 622 C C . LYS A 1 80 ? 1.185 4.187 1.919 1.00 95.62 80 LYS A C 1
ATOM 624 O O . LYS A 1 80 ? 0.600 5.074 2.529 1.00 95.62 80 LYS A O 1
ATOM 629 N N . THR A 1 81 ? 0.852 3.846 0.673 1.00 94.94 81 THR A N 1
ATOM 630 C CA . THR A 1 81 ? -0.224 4.532 -0.057 1.00 94.94 81 THR A CA 1
ATOM 631 C C . THR A 1 81 ? -1.559 4.442 0.682 1.00 94.94 81 THR A C 1
ATOM 633 O O . THR A 1 81 ? -2.278 5.432 0.787 1.00 94.94 81 THR A O 1
ATOM 636 N N . MET A 1 82 ? -1.890 3.273 1.235 1.00 93.31 82 MET A N 1
ATOM 637 C CA . MET A 1 82 ? -3.109 3.086 2.016 1.00 93.31 82 MET A CA 1
ATOM 638 C C . MET A 1 82 ? -3.100 3.904 3.307 1.00 93.31 82 MET A C 1
ATOM 640 O O . MET A 1 82 ? -4.094 4.565 3.606 1.00 93.31 82 MET A O 1
ATOM 644 N N . THR A 1 83 ? -2.000 3.890 4.063 1.00 92.50 83 THR A N 1
ATOM 645 C CA . THR A 1 83 ? -1.908 4.663 5.307 1.00 92.50 83 THR A CA 1
ATOM 646 C C . THR A 1 83 ? -1.962 6.163 5.050 1.00 92.50 83 THR A C 1
ATOM 648 O O . THR A 1 83 ? -2.642 6.868 5.787 1.00 92.50 83 THR A O 1
ATOM 651 N N . ASP A 1 84 ? -1.322 6.651 3.987 1.00 93.50 84 ASP A N 1
ATOM 652 C CA . ASP A 1 84 ? -1.335 8.072 3.628 1.00 93.50 84 ASP A CA 1
ATOM 653 C C . ASP A 1 84 ? -2.758 8.531 3.263 1.00 93.50 84 ASP A C 1
ATOM 655 O O . ASP A 1 84 ? -3.201 9.599 3.689 1.00 93.50 84 ASP A O 1
ATOM 659 N N . LEU A 1 85 ? -3.521 7.686 2.558 1.00 88.88 85 LEU A N 1
ATOM 660 C CA . LEU A 1 85 ? -4.935 7.934 2.263 1.00 88.88 85 LEU A CA 1
ATOM 661 C C . LEU A 1 85 ? -5.809 7.932 3.526 1.00 88.88 85 LEU A C 1
ATOM 663 O O . LEU A 1 85 ? -6.685 8.784 3.667 1.00 88.88 85 LEU A O 1
ATOM 667 N N . MET A 1 86 ? -5.571 7.006 4.460 1.00 88.00 86 MET A N 1
ATOM 668 C CA . MET A 1 86 ? -6.293 6.971 5.737 1.00 88.00 86 MET A CA 1
ATOM 669 C C . MET A 1 86 ? -5.986 8.198 6.599 1.00 88.00 86 MET A C 1
ATOM 671 O O . MET A 1 86 ? -6.905 8.806 7.141 1.00 88.00 86 MET A O 1
ATOM 675 N N . LEU A 1 87 ? -4.715 8.592 6.699 1.00 88.69 87 LEU A N 1
ATOM 676 C CA . LEU A 1 87 ? -4.285 9.754 7.479 1.00 88.69 87 LEU A CA 1
ATOM 677 C C . LEU A 1 87 ? -4.801 11.066 6.876 1.00 88.69 87 LEU A C 1
ATOM 679 O O . LEU A 1 87 ? -5.253 11.937 7.618 1.00 88.69 87 LEU A O 1
ATOM 683 N N . GLY A 1 88 ? -4.829 11.182 5.545 1.00 89.38 88 GLY A N 1
ATOM 684 C CA . GLY A 1 88 ? -5.412 12.334 4.850 1.00 89.38 88 GLY A CA 1
ATOM 685 C C . GLY A 1 88 ? -6.913 12.520 5.107 1.00 89.38 88 GLY A C 1
ATOM 686 O O . GLY A 1 88 ? -7.421 13.639 5.036 1.00 89.38 88 GLY A O 1
ATOM 687 N N . HIS A 1 89 ? -7.620 11.444 5.465 1.00 88.62 89 HIS A N 1
ATOM 688 C CA . HIS A 1 89 ? -9.057 11.445 5.754 1.00 88.62 89 HIS A CA 1
ATOM 689 C C . HIS A 1 89 ? -9.385 10.939 7.164 1.00 88.62 89 HIS A C 1
ATOM 691 O O . HIS A 1 89 ? -10.487 10.447 7.412 1.00 88.62 89 HIS A O 1
ATOM 697 N N . MET A 1 90 ? -8.460 11.091 8.115 1.00 89.88 90 MET A N 1
ATOM 698 C CA . MET A 1 90 ? -8.604 10.531 9.462 1.00 89.88 90 MET A CA 1
ATOM 699 C C . MET A 1 90 ? -9.855 11.043 10.190 1.00 89.88 90 MET A C 1
ATOM 701 O O . MET A 1 90 ? -10.479 10.297 10.940 1.00 89.88 90 MET A O 1
ATOM 705 N N . ASN A 1 91 ? -10.291 12.273 9.904 1.00 90.75 91 ASN A N 1
ATOM 706 C CA . ASN A 1 91 ? -11.538 12.823 10.442 1.00 90.75 91 ASN A CA 1
ATOM 707 C C . ASN A 1 91 ? -12.754 11.944 10.103 1.00 90.75 91 ASN A C 1
ATOM 709 O O . ASN A 1 91 ? -13.602 11.719 10.961 1.00 90.75 91 ASN A O 1
ATOM 713 N N . PHE A 1 92 ? -12.824 11.397 8.884 1.00 90.69 92 PHE A N 1
ATOM 714 C CA . PHE A 1 92 ? -13.904 10.489 8.487 1.00 90.69 92 PHE A CA 1
ATOM 715 C C . PHE A 1 92 ? -13.887 9.201 9.317 1.00 90.69 92 PHE A C 1
ATOM 717 O O . PHE A 1 92 ? -14.932 8.749 9.780 1.00 90.69 92 PHE A O 1
ATOM 724 N N . VAL A 1 93 ? -12.696 8.646 9.557 1.00 89.69 93 VAL A N 1
ATOM 725 C CA . VAL A 1 93 ? -12.517 7.453 10.396 1.00 89.69 93 VAL A CA 1
ATOM 726 C C . VAL A 1 93 ? -12.979 7.727 11.828 1.00 89.69 93 VAL A C 1
ATOM 728 O O . VAL A 1 93 ? -13.718 6.926 12.393 1.00 89.69 93 VAL A O 1
ATOM 731 N N . ILE A 1 94 ? -12.615 8.882 12.392 1.00 92.81 94 ILE A N 1
ATOM 732 C CA . ILE A 1 94 ? -13.031 9.289 13.742 1.00 92.81 94 ILE A CA 1
ATOM 733 C C . ILE A 1 94 ? -14.558 9.381 13.839 1.00 92.81 94 ILE A C 1
ATOM 735 O O . ILE A 1 94 ? -15.141 8.819 14.765 1.00 92.81 94 ILE A O 1
ATOM 739 N N . TYR A 1 95 ? -15.218 10.039 12.881 1.00 95.19 95 TYR A N 1
ATOM 740 C CA . TYR A 1 95 ? -16.680 10.147 12.883 1.00 95.19 95 TYR A CA 1
ATOM 741 C C . TYR A 1 95 ? -17.370 8.790 12.738 1.00 95.19 95 TYR A C 1
ATOM 743 O O . TYR A 1 95 ? -18.355 8.536 13.430 1.00 95.19 95 TYR A O 1
ATOM 751 N N . ALA A 1 96 ? -16.844 7.906 11.887 1.00 95.25 96 ALA A N 1
ATOM 752 C CA . ALA A 1 96 ? -17.375 6.557 11.733 1.00 95.25 96 ALA A CA 1
ATOM 753 C C . ALA A 1 96 ? -17.289 5.769 13.050 1.00 95.25 96 ALA A C 1
ATOM 755 O O . ALA A 1 96 ? -18.287 5.204 13.491 1.00 95.25 96 ALA A O 1
ATOM 756 N N . VAL A 1 97 ? -16.129 5.789 13.717 1.00 96.38 97 VAL A N 1
ATOM 757 C CA . VAL A 1 97 ? -15.926 5.097 15.001 1.00 96.38 97 VAL A CA 1
ATOM 758 C C . VAL A 1 97 ? -16.835 5.668 16.089 1.00 96.38 97 VAL A C 1
ATOM 760 O O . VAL A 1 97 ? -17.514 4.909 16.776 1.00 96.38 97 VAL A O 1
ATOM 763 N N . ALA A 1 98 ? -16.905 6.994 16.221 1.00 97.56 98 ALA A N 1
ATOM 764 C CA . ALA A 1 98 ? -17.783 7.635 17.197 1.00 97.56 98 ALA A CA 1
ATOM 765 C C . ALA A 1 98 ? -19.263 7.278 16.963 1.00 97.56 98 ALA A C 1
ATOM 767 O O . ALA A 1 98 ? -19.993 7.011 17.916 1.00 97.56 98 ALA A O 1
ATOM 768 N N . GLY A 1 99 ? -19.699 7.224 15.700 1.00 97.44 99 GLY A N 1
ATOM 769 C CA . GLY A 1 99 ? -21.057 6.824 15.332 1.00 97.44 99 GLY A CA 1
ATOM 770 C C . GLY A 1 99 ? -21.384 5.380 15.715 1.00 97.44 99 GLY A C 1
ATOM 771 O O . GLY A 1 99 ? -22.463 5.129 16.251 1.00 97.44 99 GLY A O 1
ATOM 772 N N . VAL A 1 100 ? -20.452 4.445 15.499 1.00 97.75 100 VAL A N 1
ATOM 773 C CA . VAL A 1 100 ? -20.618 3.039 15.909 1.00 97.75 100 VAL A CA 1
ATOM 774 C C . VAL A 1 100 ? -20.766 2.934 17.426 1.00 97.75 100 VAL A C 1
ATOM 776 O O . VAL A 1 100 ? -21.733 2.343 17.894 1.00 97.75 100 VAL A O 1
ATOM 779 N N . VAL A 1 101 ? -19.889 3.590 18.191 1.00 98.25 101 VAL A N 1
ATOM 780 C CA . VAL A 1 101 ? -19.950 3.575 19.663 1.00 98.25 101 VAL A CA 1
ATOM 781 C C . VAL A 1 101 ? -21.284 4.128 20.175 1.00 98.25 101 VAL A C 1
ATOM 783 O O . VAL A 1 101 ? -21.907 3.539 21.055 1.00 98.25 101 VAL A O 1
ATOM 786 N N . LEU A 1 102 ? -21.771 5.238 19.612 1.00 98.25 102 LEU A N 1
ATOM 787 C CA . LEU A 1 102 ? -23.075 5.794 19.989 1.00 98.25 102 LEU A CA 1
ATOM 788 C C . LEU A 1 102 ? -24.226 4.831 19.668 1.00 98.25 102 LEU A C 1
ATOM 790 O O . LEU A 1 102 ? -25.141 4.677 20.477 1.00 98.25 102 LEU A O 1
ATOM 794 N N . MET A 1 103 ? -24.178 4.166 18.512 1.00 98.06 103 MET A N 1
ATOM 795 C CA . MET A 1 103 ? -25.184 3.182 18.115 1.00 98.06 103 MET A CA 1
ATOM 796 C C . MET A 1 103 ? -25.195 1.968 19.051 1.00 98.06 103 MET A C 1
ATOM 798 O O . MET A 1 103 ? -26.268 1.516 19.450 1.00 98.06 103 MET A O 1
ATOM 802 N N . GLU A 1 104 ? -24.023 1.477 19.453 1.00 97.50 104 GLU A N 1
ATOM 803 C CA . GLU A 1 104 ? -23.877 0.373 20.408 1.00 97.50 104 GLU A CA 1
ATOM 804 C C . GLU A 1 104 ? -24.431 0.731 21.793 1.00 97.50 104 GLU A C 1
ATOM 806 O O . GLU A 1 104 ? -25.135 -0.078 22.405 1.00 97.50 104 GLU A O 1
ATOM 811 N N . LEU A 1 105 ? -24.184 1.955 22.273 1.00 97.81 105 LEU A N 1
ATOM 812 C CA . LEU A 1 105 ? -24.735 2.436 23.544 1.00 97.81 105 LEU A CA 1
ATOM 813 C C . LEU A 1 105 ? -26.267 2.502 23.513 1.00 97.81 105 LEU A C 1
ATOM 815 O O . LEU A 1 105 ? -26.920 2.056 24.457 1.00 97.81 105 LEU A O 1
ATOM 819 N N . LEU A 1 106 ? -26.849 3.007 22.420 1.00 97.25 106 LEU A N 1
ATOM 820 C CA . LEU A 1 106 ? -28.302 3.051 22.240 1.00 97.25 106 LEU A CA 1
ATOM 821 C C . LEU A 1 106 ? -28.908 1.645 22.160 1.00 97.25 106 LEU A C 1
ATOM 823 O O . LEU A 1 106 ? -29.908 1.378 22.824 1.00 97.25 106 LEU A O 1
ATOM 827 N N . ALA A 1 107 ? -28.297 0.738 21.395 1.00 97.38 107 ALA A N 1
ATOM 828 C CA . ALA A 1 107 ? -28.751 -0.647 21.283 1.00 97.38 107 ALA A CA 1
ATOM 829 C C . ALA A 1 107 ? -28.719 -1.362 22.642 1.00 97.38 107 ALA A C 1
ATOM 831 O O . ALA A 1 107 ? -29.681 -2.031 23.016 1.00 97.38 107 ALA A O 1
ATOM 832 N N . THR A 1 108 ? -27.646 -1.160 23.408 1.00 96.44 108 THR A N 1
ATOM 833 C CA . THR A 1 108 ? -27.492 -1.716 24.756 1.00 96.44 108 THR A CA 1
ATOM 834 C C . THR A 1 108 ? -28.564 -1.175 25.702 1.00 96.44 108 THR A C 1
ATOM 836 O O . THR A 1 108 ? -29.229 -1.948 26.388 1.00 96.44 108 THR A O 1
ATOM 839 N N . PHE A 1 109 ? -28.789 0.142 25.708 1.00 96.50 109 PHE A N 1
ATOM 840 C CA . PHE A 1 109 ? -29.833 0.770 26.519 1.00 96.50 109 PHE A CA 1
ATOM 841 C C . PHE A 1 109 ? -31.232 0.231 26.184 1.00 96.50 109 PHE A C 1
ATOM 843 O O . PHE A 1 109 ? -31.978 -0.158 27.082 1.00 96.50 109 PHE A O 1
ATOM 850 N N . LEU A 1 110 ? -31.573 0.143 24.895 1.00 94.81 110 LEU A N 1
ATOM 851 C CA . LEU A 1 110 ? -32.858 -0.394 24.443 1.00 94.81 110 LEU A CA 1
ATOM 852 C C . LEU A 1 110 ? -33.034 -1.871 24.817 1.00 94.81 110 LEU A C 1
ATOM 854 O O . LEU A 1 110 ? -34.125 -2.259 25.233 1.00 94.81 110 LEU A O 1
ATOM 858 N N . ALA A 1 111 ? -31.975 -2.681 24.723 1.00 95.81 111 ALA A N 1
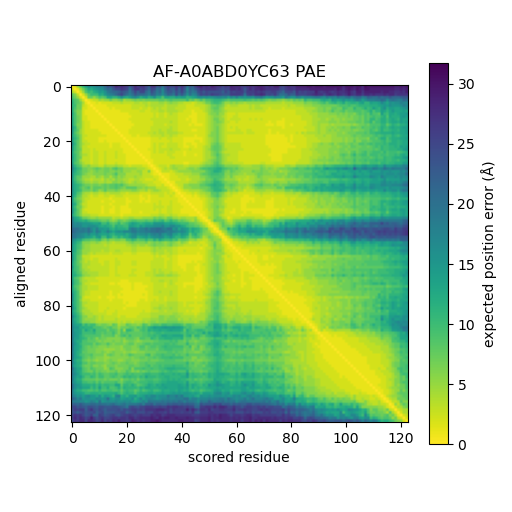ATOM 859 C CA . ALA A 1 111 ? -32.005 -4.076 25.157 1.00 95.81 111 ALA A CA 1
ATOM 860 C C . ALA A 1 111 ? -32.327 -4.192 26.657 1.00 95.81 111 ALA A C 1
ATOM 862 O O . ALA A 1 111 ? -33.196 -4.978 27.032 1.00 95.81 111 ALA A O 1
ATOM 863 N N . PHE A 1 112 ? -31.713 -3.359 27.508 1.00 92.69 112 PHE A N 1
ATOM 864 C CA . PHE A 1 112 ? -32.044 -3.307 28.938 1.00 92.69 112 PHE A CA 1
ATOM 865 C C . PHE A 1 112 ? -33.507 -2.918 29.188 1.00 92.69 112 PHE A C 1
ATOM 867 O O . PHE A 1 112 ? -34.187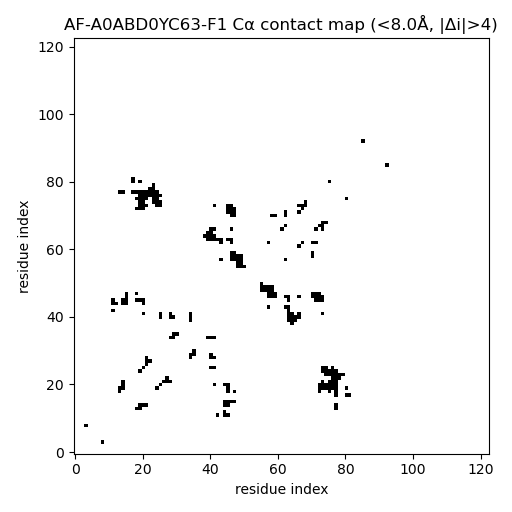 -3.563 29.987 1.00 92.69 112 PHE A O 1
ATOM 874 N N . CYS A 1 113 ? -34.019 -1.900 28.488 1.00 91.19 113 CYS A N 1
ATOM 875 C CA . CYS A 1 113 ? -35.426 -1.508 28.594 1.00 91.19 113 CYS A CA 1
ATOM 876 C C . CYS A 1 113 ? -36.379 -2.639 28.176 1.00 91.19 113 CYS A C 1
ATOM 878 O O . CYS A 1 113 ? -37.393 -2.861 28.838 1.00 91.19 113 CYS A O 1
ATOM 880 N N . MET A 1 114 ? -36.054 -3.368 27.105 1.00 90.19 114 MET A N 1
ATOM 881 C CA . MET A 1 114 ? -36.868 -4.475 26.605 1.00 90.19 114 MET A CA 1
ATOM 882 C C . MET A 1 114 ? -36.891 -5.663 27.575 1.00 90.19 114 MET A C 1
ATOM 884 O O . MET A 1 114 ? -37.969 -6.188 27.850 1.00 90.19 114 MET A O 1
ATOM 888 N N . CYS A 1 115 ? -35.743 -6.057 28.136 1.00 89.56 115 CYS A N 1
ATOM 889 C CA . CYS A 1 115 ? -35.669 -7.143 29.119 1.00 89.56 115 CYS A CA 1
ATOM 890 C C . CYS A 1 115 ? -36.548 -6.866 30.349 1.00 89.56 115 CYS A C 1
ATOM 892 O O . CYS A 1 115 ? -37.324 -7.729 30.756 1.00 89.56 115 CYS A O 1
ATOM 894 N N . ASN A 1 116 ? -36.499 -5.643 30.884 1.00 80.81 116 ASN A N 1
ATOM 895 C CA . ASN A 1 116 ? -37.326 -5.248 32.031 1.00 80.81 116 ASN A CA 1
ATOM 896 C C . ASN A 1 116 ? -38.824 -5.200 31.686 1.00 80.81 116 ASN A C 1
ATOM 898 O O . ASN A 1 116 ? -39.675 -5.516 32.519 1.00 80.81 116 ASN A O 1
ATOM 902 N N . GLY A 1 117 ? -39.157 -4.809 30.451 1.00 81.19 117 GLY A N 1
ATOM 903 C CA . GLY A 1 117 ? -40.531 -4.821 29.960 1.00 81.19 117 GLY A CA 1
ATOM 904 C C . GLY A 1 117 ? -41.117 -6.232 29.940 1.00 81.19 117 GLY A C 1
ATOM 905 O O . GLY A 1 117 ? -42.201 -6.444 30.472 1.00 81.19 117 GLY A O 1
ATOM 906 N N . ILE A 1 118 ? -40.388 -7.207 29.389 1.00 79.81 118 ILE A N 1
ATOM 907 C CA . ILE A 1 118 ? -40.841 -8.605 29.282 1.00 79.81 118 ILE A CA 1
ATOM 908 C C . ILE A 1 118 ? -41.031 -9.247 30.663 1.00 79.81 118 ILE A C 1
ATOM 910 O O . ILE A 1 118 ? -42.034 -9.920 30.876 1.00 79.81 118 ILE A O 1
ATOM 914 N N . GLU A 1 119 ? -40.150 -8.974 31.631 1.00 71.62 119 GLU A N 1
ATOM 915 C CA . GLU A 1 119 ? -40.296 -9.476 33.011 1.00 71.62 119 GLU A CA 1
ATOM 916 C C . GLU A 1 119 ? -41.559 -8.950 33.724 1.00 71.62 119 GLU A C 1
ATOM 918 O O . GLU A 1 119 ? -42.006 -9.508 34.727 1.00 71.62 119 GLU A O 1
ATOM 923 N N . THR A 1 120 ? -42.140 -7.859 33.221 1.00 65.94 120 THR A N 1
ATOM 924 C CA . THR A 1 120 ? -43.402 -7.305 33.726 1.00 65.94 120 THR A CA 1
ATOM 925 C C . THR A 1 120 ? -44.620 -7.958 33.064 1.00 65.94 120 THR A C 1
ATOM 927 O O . THR A 1 120 ? -45.679 -7.995 33.677 1.00 65.94 120 THR A O 1
ATOM 930 N N . TYR A 1 121 ? -44.483 -8.486 31.841 1.00 60.28 121 TYR A N 1
ATOM 931 C CA . TYR A 1 121 ? -45.565 -9.181 31.129 1.00 60.28 121 TYR A CA 1
ATOM 932 C C . TYR A 1 121 ? -45.704 -10.665 31.508 1.00 60.28 121 TYR A C 1
ATOM 934 O O . TYR A 1 121 ? -46.760 -11.237 31.259 1.00 60.28 121 TYR A O 1
ATOM 942 N N . ASP A 1 122 ? -44.665 -11.284 32.078 1.00 58.62 122 ASP A N 1
ATOM 943 C CA . ASP A 1 122 ? -44.659 -12.704 32.485 1.00 58.62 122 ASP A CA 1
ATOM 944 C C . ASP A 1 122 ? -45.073 -12.928 33.962 1.00 58.62 122 ASP A C 1
ATOM 946 O O . ASP A 1 122 ? -45.022 -14.049 34.466 1.00 58.62 122 ASP A O 1
ATOM 950 N N . LYS A 1 123 ? -45.475 -11.861 34.669 1.00 50.75 123 LYS A N 1
ATOM 951 C CA . LYS A 1 123 ? -46.077 -11.895 36.017 1.00 50.75 123 LYS A CA 1
ATOM 952 C C . LYS A 1 123 ? -47.586 -11.692 35.933 1.00 50.75 123 LYS A C 1
ATOM 954 O O . LYS A 1 123 ? -48.291 -12.328 36.746 1.00 50.75 123 LYS A O 1
#

Solvent-accessible surface area (backbone atoms only — not comparable to full-atom values): 6800 Å² total; per-residue (Å²): 135,80,85,75,51,62,67,58,56,50,50,40,48,47,19,53,75,65,63,8,12,48,59,66,18,34,69,67,41,66,78,36,64,73,36,67,78,39,80,38,55,44,60,66,39,26,31,42,61,37,86,87,46,101,60,89,41,48,72,46,85,56,23,29,55,59,67,41,83,89,43,23,24,41,78,36,20,38,52,59,54,50,50,53,56,48,63,76,43,40,69,59,54,51,53,52,53,53,50,51,54,53,51,50,53,51,52,52,51,51,50,55,54,50,54,58,51,51,65,62,74,79,109

Sequence (123 aa):
MDKSNSATSMWNYLMKKMSCCGVNNYTDFSISEKFKESSQKVPVACCKMNETSPSVHPLDPDCPRNPKPENSYYLTGCYKTMTDLMLGHMNFVIYAVAGVVLMELLATFLAFCMCNGIETYDK

pLDDT: mean 88.12, std 12.54, range [35.75, 98.25]

InterPro domains:
  IPR008952 Tetraspanin, EC2 domain superfamily [G3DSA:1.10.1450.10] (1-89)
  IPR008952 Tetraspanin, EC2 domain superfamily [SSF48652] (3-86)
  IPR018499 Tetraspanin/Peripherin [PF00335] (5-116)

Foldseek 3Di:
DDPPPVVVVVQLCLCQVLQAFAQQFLVNCVPPPVCVPDLFSGPQSQWDWDPPDPDTGFPDNCCRNPPDPVTGRRRGHSNVSVVVVCVVPVVVVVVVVVVVVVVVVVVVVVVVVVVVVVVVVVD

Organism: NCBI:txid642074

Secondary structure (DSSP, 8-state):
-----HHHHHHHHHHHHHT--SSSSGGGGTT-HHHHSSS-SS-GGGBPB-TTSSS--BSSTTTTTS--TTTB-TTS-HHHHHHHHHHHTHHHHHHHHHHHHHHHHHHHHHHHHHHHHHHHH--